Protein AF-A0A3D0KPQ1-F1 (afdb_monomer)

Solvent-accessible surface area (backbone atoms only — not comparable to full-atom values): 9502 Å² total; per-residue (Å²): 135,85,78,73,78,78,52,73,68,58,56,51,53,45,51,52,49,33,53,50,24,53,50,46,53,54,37,36,68,32,44,30,34,52,45,79,56,101,86,48,81,42,75,37,20,47,54,57,54,52,49,52,50,68,69,37,61,74,51,52,73,37,78,65,48,44,63,72,50,49,61,56,53,46,67,54,49,52,32,53,50,50,26,48,49,56,70,69,60,81,68,71,67,64,49,36,56,50,48,38,52,53,33,52,50,48,45,51,47,50,62,74,72,38,54,86,93,25,64,25,73,26,41,53,52,48,44,54,50,35,52,50,48,37,50,53,33,49,51,60,48,51,62,44,57,52,53,63,68,70,50,72,83,73,76,78,78,74,77,75,63,82,76,78,77,76,128

Foldseek 3Di:
DDPPPQPPVLVVLLVVQLVLLVVLLVLLQPQFWFDDDPPDTDGDGLVNLVVVLVVPPVQVVDVVSC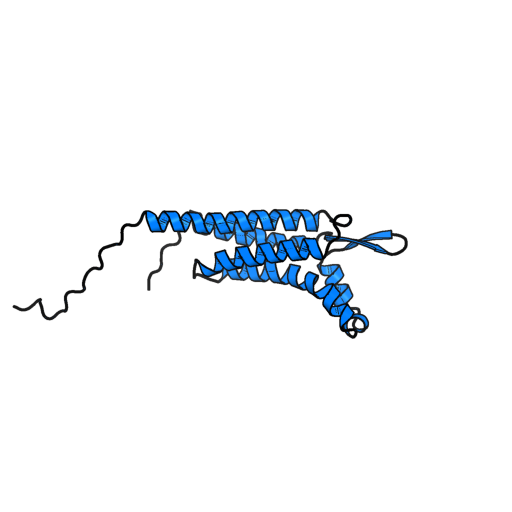VLSVLSVLSNVLSVVLNCLSPPDPPQLVSLVSLLVSLVVNLVSSPVNHDPVTGDPSSVVSNVSSVVSNVSSVVSVVVVVVVVVPDDPPPPPPPPPPVVPPD

Structure (mmCIF, N/CA/C/O backbone):
data_AF-A0A3D0KPQ1-F1
#
_entry.id   AF-A0A3D0KPQ1-F1
#
loop_
_atom_site.group_PDB
_atom_site.id
_atom_site.type_symbol
_atom_site.label_atom_id
_atom_site.label_alt_id
_atom_site.label_comp_id
_atom_site.label_asym_id
_atom_site.label_entity_id
_atom_site.label_seq_id
_atom_site.pdbx_PDB_ins_code
_atom_site.Cartn_x
_atom_site.Cartn_y
_atom_site.Cartn_z
_atom_site.occupancy
_atom_site.B_iso_or_equiv
_atom_site.auth_seq_id
_atom_site.auth_comp_id
_atom_site.auth_asym_id
_atom_site.auth_atom_id
_atom_site.pdbx_PDB_model_num
ATOM 1 N N . MET A 1 1 ? -10.359 -6.539 33.459 1.00 33.44 1 MET A N 1
ATOM 2 C CA . MET A 1 1 ? -10.287 -6.855 32.013 1.00 33.44 1 MET A CA 1
ATOM 3 C C . MET A 1 1 ? -11.373 -6.058 31.285 1.00 33.44 1 MET A C 1
ATOM 5 O O . MET A 1 1 ? -12.466 -6.558 31.046 1.00 33.44 1 MET A O 1
ATOM 9 N N . ASN A 1 2 ? -11.118 -4.772 31.024 1.00 33.09 2 ASN A N 1
ATOM 10 C CA . ASN A 1 2 ? -12.127 -3.846 30.500 1.00 33.09 2 ASN A CA 1
ATOM 11 C C . ASN A 1 2 ? -12.345 -4.088 29.000 1.00 33.09 2 ASN A C 1
ATOM 13 O O . ASN A 1 2 ? -11.697 -3.476 28.153 1.00 33.09 2 ASN A O 1
ATOM 17 N N . LYS A 1 3 ? -13.287 -4.978 28.660 1.00 36.25 3 LYS A N 1
ATOM 18 C CA . LYS A 1 3 ? -13.892 -5.025 27.322 1.00 36.25 3 LYS A CA 1
ATOM 19 C C . LYS A 1 3 ? -14.671 -3.724 27.121 1.00 36.25 3 LYS A C 1
ATOM 21 O O . LYS A 1 3 ? -15.865 -3.651 27.383 1.00 36.25 3 LYS A O 1
ATOM 26 N N . LEU A 1 4 ? -13.982 -2.676 26.680 1.0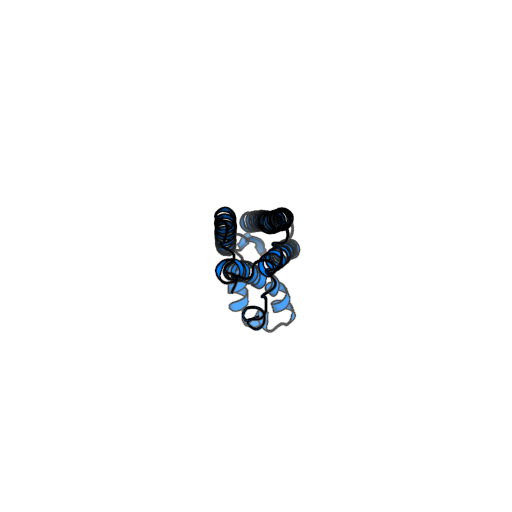0 48.31 4 LEU A N 1
ATOM 27 C CA . LEU A 1 4 ? -14.599 -1.407 26.318 1.00 48.31 4 LEU A CA 1
ATOM 28 C C . LEU A 1 4 ? -15.443 -1.671 25.067 1.00 48.31 4 LEU A C 1
ATOM 30 O O . LEU A 1 4 ? -14.893 -1.734 23.965 1.00 48.31 4 LEU A O 1
ATOM 34 N N . PHE A 1 5 ? -16.744 -1.925 25.245 1.00 44.34 5 PHE A N 1
ATOM 35 C CA . PHE A 1 5 ? -17.682 -2.260 24.172 1.00 44.34 5 PHE A CA 1
ATOM 36 C C . PHE A 1 5 ? -17.436 -1.351 22.958 1.00 44.34 5 PHE A C 1
ATOM 38 O O . PHE A 1 5 ? -17.348 -0.123 23.055 1.00 44.34 5 PHE A O 1
ATOM 45 N N . GLU A 1 6 ? -17.158 -1.974 21.815 1.00 54.53 6 GLU A N 1
ATOM 46 C CA . GLU A 1 6 ? -16.842 -1.252 20.591 1.00 54.53 6 GLU A CA 1
ATOM 47 C C . GLU A 1 6 ? -18.111 -0.554 20.096 1.00 54.53 6 GLU A C 1
ATOM 49 O O . GLU A 1 6 ? -19.101 -1.207 19.785 1.00 54.53 6 GLU A O 1
ATOM 54 N N . ASN A 1 7 ? -18.096 0.780 20.056 1.00 65.38 7 ASN A N 1
ATOM 55 C CA . ASN A 1 7 ? -19.227 1.562 19.557 1.00 65.38 7 ASN A CA 1
ATOM 56 C C . ASN A 1 7 ? -19.520 1.182 18.084 1.00 65.38 7 ASN A C 1
ATOM 58 O O . ASN A 1 7 ? -18.586 1.030 17.293 1.00 65.38 7 ASN A O 1
ATOM 62 N N . LYS A 1 8 ? -20.799 1.058 17.702 1.00 70.62 8 LYS A N 1
ATOM 63 C CA . LYS A 1 8 ? -21.268 0.628 16.367 1.00 70.62 8 LYS A CA 1
ATOM 64 C C . LYS A 1 8 ? -20.637 1.444 15.231 1.00 70.62 8 LYS A C 1
ATOM 66 O O . LYS A 1 8 ? -20.266 0.879 14.205 1.00 70.62 8 LYS A O 1
ATOM 71 N N . GLN A 1 9 ? -20.446 2.748 15.436 1.00 69.38 9 GLN A N 1
ATOM 72 C CA . GLN A 1 9 ? -19.766 3.629 14.477 1.00 69.38 9 GLN A CA 1
ATOM 73 C C . GLN A 1 9 ? -18.276 3.294 14.302 1.00 69.38 9 GLN A C 1
ATOM 75 O O . GLN A 1 9 ? -17.779 3.277 13.180 1.00 69.38 9 GLN A O 1
ATOM 80 N N . ARG A 1 10 ? -17.565 2.928 15.376 1.00 68.50 10 ARG A N 1
ATOM 81 C CA . ARG A 1 10 ? -16.143 2.545 15.300 1.00 68.50 10 ARG A CA 1
ATOM 82 C C . ARG A 1 10 ? -15.928 1.241 14.538 1.00 68.50 10 ARG A C 1
ATOM 84 O O . ARG A 1 10 ? -14.984 1.154 13.756 1.00 68.50 10 ARG A O 1
ATOM 91 N N . LYS A 1 11 ? -16.833 0.272 14.709 1.00 74.81 11 LYS A N 1
ATOM 92 C CA . LYS A 1 11 ? -16.797 -0.985 13.951 1.00 74.81 11 LYS A CA 1
ATOM 93 C C . LYS A 1 11 ? -16.957 -0.735 12.447 1.00 74.81 11 LYS A C 1
ATOM 95 O O . LYS A 1 11 ? -16.241 -1.335 11.653 1.00 74.81 11 LYS A O 1
ATOM 100 N N . AR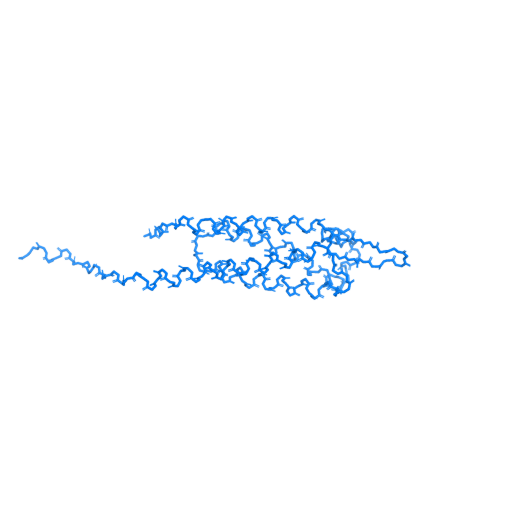G A 1 12 ? -17.853 0.184 12.061 1.00 79.88 12 ARG A N 1
ATOM 101 C CA . ARG A 1 12 ? -18.056 0.583 10.656 1.00 79.88 12 ARG A CA 1
ATOM 102 C C . ARG A 1 12 ? -16.812 1.241 10.060 1.00 79.88 12 ARG A C 1
ATOM 104 O O . ARG A 1 12 ? -16.405 0.852 8.977 1.00 79.88 12 ARG A O 1
ATOM 111 N N . ILE A 1 13 ? -16.174 2.164 10.781 1.00 80.75 13 ILE A N 1
ATOM 112 C CA . ILE A 1 13 ? -14.950 2.837 10.309 1.00 80.75 13 ILE A CA 1
ATOM 113 C C . ILE A 1 13 ? -13.815 1.832 10.081 1.00 80.75 13 ILE A C 1
ATOM 115 O O . ILE A 1 13 ? -13.177 1.870 9.035 1.00 80.75 13 ILE A O 1
ATOM 119 N N . ARG A 1 14 ? -13.601 0.891 11.013 1.00 80.12 14 ARG A N 1
ATOM 120 C CA . ARG A 1 14 ? -12.596 -0.173 10.841 1.00 80.12 14 ARG A CA 1
ATOM 121 C C . ARG 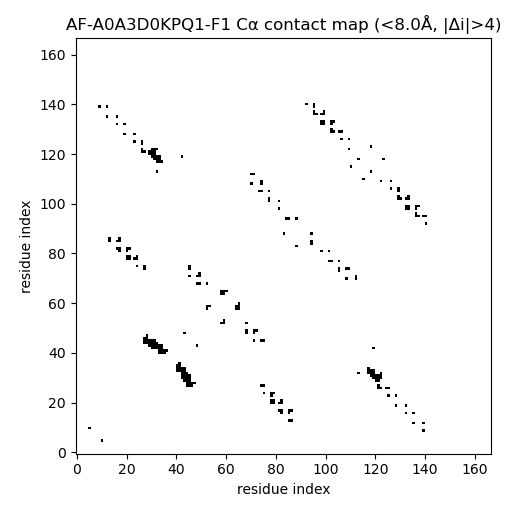A 1 14 ? -12.891 -1.036 9.615 1.00 80.12 14 ARG A C 1
ATOM 123 O O . ARG A 1 14 ? -11.980 -1.337 8.857 1.00 80.12 14 ARG A O 1
ATOM 130 N N . LEU A 1 15 ? -14.154 -1.419 9.422 1.00 84.44 15 LEU A N 1
ATOM 131 C CA . LEU A 1 15 ? -14.570 -2.215 8.270 1.00 84.44 15 LEU A CA 1
ATOM 132 C C . LEU A 1 15 ? -14.257 -1.484 6.955 1.00 84.44 15 LEU A C 1
ATOM 134 O O . LEU A 1 15 ? -13.669 -2.073 6.057 1.00 84.44 15 LEU A O 1
ATOM 138 N N . VAL A 1 16 ? -14.591 -0.192 6.873 1.00 88.81 16 VAL A N 1
ATOM 139 C CA . VAL A 1 16 ? -14.297 0.645 5.700 1.00 88.81 16 VAL A CA 1
ATOM 140 C C . VAL A 1 16 ? -12.790 0.741 5.455 1.00 88.81 16 VAL A C 1
ATOM 142 O O . VAL A 1 16 ? -12.357 0.548 4.326 1.00 88.81 16 VAL A O 1
ATOM 145 N N . MET A 1 17 ? -11.974 0.951 6.494 1.00 87.25 17 MET A N 1
ATOM 146 C CA . MET A 1 17 ? -10.509 0.949 6.356 1.00 87.25 17 MET A CA 1
ATOM 147 C C . MET A 1 17 ? -9.977 -0.390 5.833 1.00 87.25 17 MET A C 1
ATOM 149 O O . MET A 1 17 ? -9.154 -0.398 4.924 1.00 87.25 17 MET A O 1
ATOM 153 N N . CYS A 1 18 ? -10.466 -1.518 6.361 1.00 88.88 18 CYS A N 1
ATOM 154 C CA . CYS A 1 18 ? -10.106 -2.849 5.865 1.00 88.88 18 CYS A CA 1
ATOM 155 C C . CYS A 1 18 ? -10.449 -3.015 4.380 1.00 88.88 18 CYS A C 1
ATOM 157 O O . CYS A 1 18 ? -9.617 -3.510 3.624 1.00 88.88 18 CYS A O 1
ATOM 159 N N . PHE A 1 19 ? -11.641 -2.585 3.955 1.00 91.00 19 PHE A N 1
ATOM 160 C CA . PHE A 1 19 ? -12.035 -2.631 2.546 1.00 91.00 19 PHE A CA 1
ATOM 161 C C . PHE A 1 19 ? -11.140 -1.761 1.667 1.00 91.00 19 PHE A C 1
ATOM 163 O O . PHE A 1 19 ? -10.737 -2.206 0.596 1.00 91.00 19 PHE A O 1
ATOM 170 N N . ILE A 1 20 ? -10.779 -0.560 2.124 1.00 92.00 20 ILE A N 1
ATOM 171 C CA . ILE A 1 20 ? -9.881 0.311 1.364 1.00 92.00 20 ILE A CA 1
ATOM 172 C C . ILE A 1 20 ? -8.482 -0.313 1.262 1.00 92.00 20 ILE A C 1
ATOM 174 O O . ILE A 1 20 ? -7.929 -0.333 0.171 1.00 92.00 20 ILE A O 1
ATOM 178 N N . TYR A 1 21 ? -7.926 -0.890 2.334 1.00 91.19 21 TYR A N 1
ATOM 179 C CA . TYR A 1 21 ? -6.634 -1.591 2.262 1.00 91.19 21 TYR A CA 1
ATOM 180 C C . TYR A 1 21 ? -6.666 -2.803 1.319 1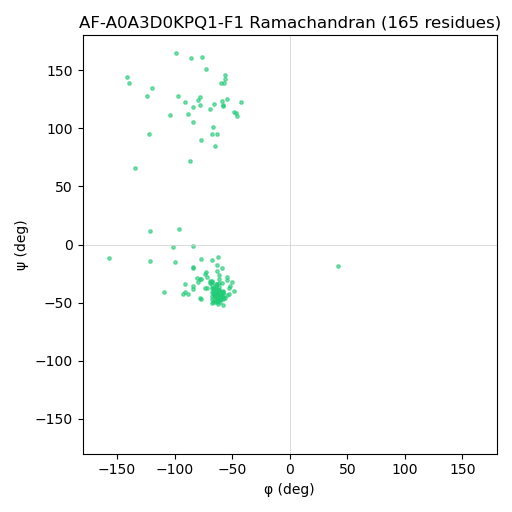.00 91.19 21 TYR A C 1
ATOM 182 O O . TYR A 1 21 ? -5.723 -3.004 0.559 1.00 91.19 21 TYR A O 1
ATOM 190 N N . LEU A 1 22 ? -7.756 -3.576 1.302 1.00 91.19 22 LEU A N 1
ATOM 191 C CA . LEU A 1 22 ? -7.952 -4.651 0.321 1.00 91.19 22 LEU A CA 1
ATOM 192 C C . LEU A 1 22 ? -7.982 -4.115 -1.113 1.00 91.19 22 LEU A C 1
ATOM 194 O O . LEU A 1 22 ? -7.350 -4.675 -2.006 1.00 91.19 22 LEU A O 1
ATOM 198 N N . PHE A 1 23 ? -8.686 -3.006 -1.326 1.00 92.56 23 PHE A N 1
ATOM 199 C CA . PHE A 1 23 ? -8.766 -2.375 -2.635 1.00 92.56 23 PHE A CA 1
ATOM 200 C C . PHE A 1 23 ? -7.415 -1.789 -3.079 1.00 92.56 23 PHE A C 1
ATOM 202 O O . PHE A 1 23 ? -7.078 -1.863 -4.256 1.00 92.56 23 PHE A O 1
ATOM 209 N N . GLN A 1 24 ? -6.585 -1.312 -2.147 1.00 90.88 24 GLN A N 1
ATOM 210 C CA . GLN A 1 24 ? -5.205 -0.903 -2.434 1.00 90.88 24 GLN A CA 1
ATOM 211 C C . GLN A 1 24 ? -4.342 -2.067 -2.934 1.00 90.88 24 GLN A C 1
ATOM 213 O O . GLN A 1 24 ? -3.592 -1.906 -3.892 1.00 90.88 24 GLN A O 1
ATOM 218 N N . ILE A 1 25 ? -4.470 -3.252 -2.327 1.00 91.12 25 ILE A N 1
ATOM 219 C CA . ILE A 1 25 ? -3.768 -4.460 -2.796 1.00 91.12 25 ILE A CA 1
ATOM 220 C C . ILE A 1 25 ? -4.220 -4.815 -4.217 1.00 91.12 25 ILE A C 1
ATOM 222 O O . ILE A 1 25 ? -3.399 -5.159 -5.064 1.00 91.12 25 ILE A O 1
ATOM 226 N N . PHE A 1 26 ? -5.520 -4.696 -4.496 1.00 90.12 26 PHE A N 1
ATOM 227 C CA . PHE A 1 26 ? -6.054 -4.909 -5.838 1.00 90.12 26 PHE A CA 1
ATOM 228 C C . PHE A 1 26 ? -5.484 -3.901 -6.849 1.00 90.12 26 PHE A C 1
ATOM 230 O O . PHE A 1 26 ? -5.080 -4.300 -7.940 1.00 90.12 26 PHE A O 1
ATOM 237 N N . LEU A 1 27 ? -5.357 -2.621 -6.486 1.00 89.12 27 LEU A N 1
ATOM 238 C CA . LEU A 1 27 ? -4.773 -1.594 -7.357 1.00 89.12 27 LEU A CA 1
ATOM 239 C C . LEU A 1 27 ? -3.298 -1.835 -7.698 1.00 89.12 27 LEU A C 1
ATOM 241 O O . LEU A 1 27 ? -2.862 -1.416 -8.766 1.00 89.12 27 LEU A O 1
ATOM 245 N N . CYS A 1 28 ? -2.550 -2.597 -6.897 1.00 87.25 28 CYS A N 1
ATOM 246 C CA . CYS A 1 28 ? -1.196 -3.019 -7.273 1.00 87.25 28 CYS A CA 1
ATOM 247 C C . CYS A 1 28 ? -1.162 -3.919 -8.531 1.00 87.25 28 CYS A C 1
ATOM 249 O O . CYS A 1 28 ? -0.104 -4.063 -9.151 1.00 87.25 28 CYS A O 1
ATOM 251 N N . THR A 1 29 ? -2.295 -4.514 -8.930 1.00 87.00 29 THR A N 1
ATOM 252 C CA . THR A 1 29 ? -2.441 -5.257 -10.201 1.00 87.00 29 THR A CA 1
ATOM 253 C C . THR A 1 29 ? -2.744 -4.356 -11.399 1.00 87.00 29 THR A C 1
ATOM 255 O O . THR A 1 29 ? -2.499 -4.756 -12.537 1.00 87.00 29 THR A O 1
ATOM 258 N N . ALA A 1 30 ? -3.236 -3.140 -11.155 1.00 86.81 30 ALA A N 1
ATOM 259 C CA . ALA A 1 30 ? -3.583 -2.168 -12.182 1.00 86.81 30 ALA A CA 1
ATOM 260 C C . ALA A 1 30 ? -2.321 -1.504 -12.774 1.00 86.81 30 ALA A C 1
ATOM 262 O O . ALA A 1 30 ? -1.255 -1.534 -12.148 1.00 86.81 30 ALA A O 1
ATOM 263 N N . PRO A 1 31 ? -2.415 -0.889 -13.970 1.00 85.12 31 PRO A N 1
ATOM 264 C CA . PRO A 1 31 ? -1.318 -0.107 -14.534 1.00 85.12 31 PRO A CA 1
ATOM 265 C C . PRO A 1 31 ? -0.925 1.022 -13.576 1.00 85.12 31 PRO A C 1
ATOM 267 O O . PRO A 1 31 ? -1.741 1.878 -13.220 1.00 85.12 31 PRO A O 1
ATOM 270 N N . PHE A 1 32 ? 0.330 0.984 -13.133 1.00 82.81 32 PHE A N 1
ATOM 271 C CA . PHE A 1 32 ? 0.839 1.818 -12.049 1.00 82.81 32 PHE A CA 1
ATOM 272 C C . PHE A 1 32 ? 1.808 2.887 -12.554 1.00 82.81 32 PHE A C 1
ATOM 274 O O . PHE A 1 32 ? 1.729 4.038 -12.134 1.00 82.81 32 PHE A O 1
ATOM 281 N N . VAL A 1 33 ? 2.674 2.527 -13.499 1.00 83.62 33 VAL A N 1
ATOM 282 C CA . VAL A 1 33 ? 3.648 3.441 -14.100 1.00 83.62 33 VAL A CA 1
ATOM 283 C C . VAL A 1 33 ? 3.777 3.172 -15.594 1.00 83.62 33 VAL A C 1
ATOM 285 O O . VAL A 1 33 ? 3.697 2.028 -16.046 1.00 83.62 33 VAL A O 1
ATOM 288 N N . MET A 1 34 ? 3.978 4.239 -16.362 1.00 77.88 34 MET A N 1
ATOM 289 C CA . MET A 1 34 ? 4.300 4.158 -17.783 1.00 77.88 34 MET A CA 1
ATOM 290 C C . MET A 1 34 ? 5.819 4.053 -17.956 1.00 77.88 34 MET A C 1
ATOM 292 O O . MET A 1 34 ? 6.543 5.008 -17.673 1.00 77.88 34 MET A O 1
ATOM 296 N N . LEU A 1 35 ? 6.320 2.905 -18.417 1.00 72.56 35 LEU A N 1
ATOM 297 C CA . LEU A 1 35 ? 7.734 2.758 -18.771 1.00 72.56 35 LEU A CA 1
ATOM 298 C C . LEU A 1 35 ? 7.906 2.958 -20.277 1.00 72.56 35 LEU A C 1
ATOM 300 O O . LEU A 1 35 ? 7.250 2.302 -21.090 1.00 72.56 35 LEU A O 1
ATOM 304 N N . SER A 1 36 ? 8.824 3.848 -20.652 1.00 65.62 36 SER A N 1
ATOM 305 C CA . SER A 1 36 ? 9.275 3.980 -22.037 1.00 65.62 36 SER A CA 1
ATOM 306 C C . SER A 1 36 ? 10.376 2.960 -22.301 1.00 65.62 36 SER A C 1
ATOM 308 O O . SER A 1 36 ? 11.419 2.997 -21.651 1.00 65.62 36 SER A O 1
ATOM 310 N N . ASN A 1 37 ? 10.153 2.038 -23.238 1.00 65.62 37 ASN A N 1
ATOM 311 C CA . ASN A 1 37 ? 11.182 1.095 -23.662 1.00 65.62 37 ASN A CA 1
ATOM 312 C C . ASN A 1 37 ? 11.415 1.235 -25.165 1.00 65.62 37 ASN A C 1
ATOM 314 O O . ASN A 1 37 ? 10.653 0.658 -25.937 1.00 65.62 37 ASN A O 1
ATOM 318 N N . ASN A 1 38 ? 12.429 2.036 -25.530 1.00 57.19 38 ASN A N 1
ATOM 319 C CA . ASN A 1 38 ? 13.083 2.304 -26.831 1.00 57.19 38 ASN A CA 1
ATOM 320 C C . ASN A 1 38 ? 12.235 2.475 -28.117 1.00 57.19 38 ASN A C 1
ATOM 322 O O . ASN A 1 38 ? 12.728 3.053 -29.075 1.00 57.19 38 ASN A O 1
ATOM 326 N N . THR A 1 39 ? 10.979 2.033 -28.169 1.00 56.09 39 THR A N 1
ATOM 327 C CA . THR A 1 39 ? 10.029 2.172 -29.287 1.00 56.09 39 THR A CA 1
ATOM 328 C C . THR A 1 39 ? 8.553 2.080 -28.861 1.00 56.09 39 THR A C 1
ATOM 330 O O . THR A 1 39 ? 7.682 2.400 -29.668 1.00 56.09 39 THR A O 1
ATOM 333 N N . LYS A 1 40 ? 8.225 1.657 -27.625 1.00 60.25 40 LYS A N 1
ATOM 334 C CA . LYS A 1 40 ? 6.836 1.585 -27.129 1.00 60.25 40 LYS A CA 1
ATOM 335 C C . LYS A 1 40 ? 6.721 2.048 -25.679 1.00 60.25 40 LYS A C 1
ATOM 337 O O . LYS A 1 40 ? 7.544 1.692 -24.835 1.00 60.25 40 LYS A O 1
ATOM 342 N N . LEU A 1 41 ? 5.661 2.803 -25.403 1.00 68.75 41 LEU A N 1
ATOM 343 C CA . LEU A 1 41 ? 5.211 3.085 -24.046 1.00 68.75 41 LEU A CA 1
ATOM 344 C C . LEU A 1 41 ? 4.424 1.868 -23.561 1.00 68.75 41 LEU A C 1
ATOM 346 O O . LEU A 1 41 ? 3.492 1.428 -24.238 1.00 68.75 41 LEU A O 1
ATOM 350 N N . LYS A 1 42 ? 4.832 1.292 -22.432 1.00 75.31 42 LYS A N 1
ATOM 351 C CA . LYS A 1 42 ? 4.154 0.140 -21.846 1.00 75.31 42 LYS A CA 1
ATOM 352 C C . LYS A 1 42 ? 3.750 0.454 -20.417 1.00 75.31 42 LYS A C 1
ATOM 354 O O . LYS A 1 42 ? 4.580 0.854 -19.601 1.00 75.31 42 LYS A O 1
ATOM 359 N N . ASP A 1 43 ? 2.47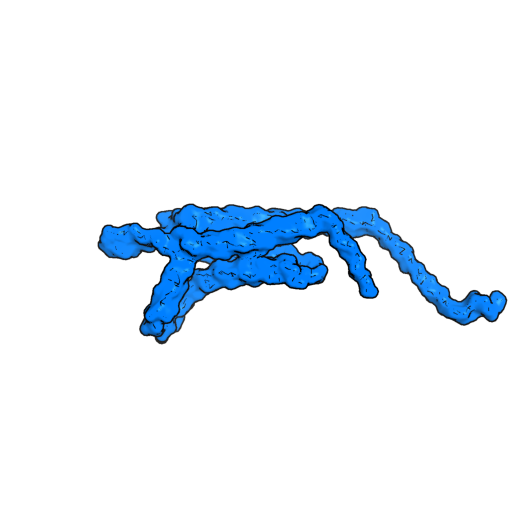7 0.226 -20.136 1.00 82.50 43 ASP A N 1
ATOM 360 C CA . ASP A 1 43 ? 1.949 0.337 -18.789 1.00 82.50 43 ASP A CA 1
ATOM 361 C C . ASP A 1 43 ? 2.324 -0.910 -17.999 1.00 82.50 43 ASP A C 1
ATOM 363 O O . ASP A 1 43 ? 2.094 -2.045 -18.425 1.00 82.50 43 ASP A O 1
ATOM 367 N N . GLU A 1 44 ? 2.935 -0.695 -16.844 1.00 83.69 44 GLU A N 1
ATOM 368 C CA . GLU A 1 44 ? 3.410 -1.761 -15.980 1.00 83.69 44 GLU A CA 1
ATOM 369 C C . GLU A 1 44 ? 2.713 -1.663 -14.624 1.00 83.69 44 GLU A C 1
ATOM 371 O O . GLU A 1 44 ? 2.559 -0.583 -14.044 1.00 83.69 44 GLU A O 1
ATOM 376 N N . SER A 1 45 ? 2.261 -2.810 -14.123 1.00 87.31 45 SER A N 1
ATOM 377 C CA . SER A 1 45 ? 1.726 -2.940 -12.770 1.00 87.31 45 SER A CA 1
ATOM 378 C C . SER A 1 45 ? 2.850 -3.182 -11.766 1.00 87.31 45 SER A C 1
ATOM 380 O O . SER A 1 45 ? 3.933 -3.655 -12.123 1.00 87.31 45 SER A O 1
ATOM 382 N N . VAL A 1 46 ? 2.581 -2.916 -10.485 1.00 85.44 46 VAL A N 1
ATOM 383 C CA . VAL A 1 46 ? 3.548 -3.157 -9.399 1.00 85.44 46 VAL A CA 1
ATOM 384 C C . VAL A 1 46 ? 3.964 -4.631 -9.369 1.00 85.44 46 VAL A C 1
ATOM 386 O O . VAL A 1 46 ? 5.149 -4.939 -9.256 1.00 85.44 46 VAL A O 1
ATOM 389 N N . PHE A 1 47 ? 3.014 -5.552 -9.558 1.00 85.81 47 PHE A N 1
ATOM 390 C CA . PHE A 1 47 ? 3.312 -6.985 -9.609 1.00 85.81 47 PHE A CA 1
ATOM 391 C C . PHE A 1 47 ? 4.144 -7.394 -10.828 1.00 85.81 47 PHE A C 1
ATOM 393 O O . PHE A 1 47 ? 5.023 -8.240 -10.686 1.00 85.81 47 PHE A O 1
ATOM 400 N N . SER A 1 48 ? 3.923 -6.792 -12.003 1.00 84.50 48 SER A N 1
ATOM 401 C CA . SER A 1 48 ? 4.748 -7.058 -13.194 1.00 84.50 48 SER A CA 1
ATOM 402 C C . SER A 1 48 ? 6.198 -6.617 -12.976 1.00 84.50 48 SER A C 1
ATOM 404 O O . SER A 1 48 ? 7.132 -7.340 -13.322 1.00 84.50 48 SER A O 1
ATOM 406 N N . ILE A 1 49 ? 6.396 -5.458 -12.339 1.00 83.12 49 ILE A N 1
ATOM 407 C CA . ILE A 1 49 ? 7.725 -4.946 -11.982 1.00 83.12 49 ILE A CA 1
ATOM 408 C C . ILE A 1 49 ? 8.405 -5.889 -10.986 1.00 83.12 49 ILE A C 1
ATOM 410 O O . ILE A 1 49 ? 9.528 -6.321 -11.233 1.00 83.12 49 ILE A O 1
ATOM 414 N N . ILE A 1 50 ? 7.711 -6.282 -9.914 1.00 84.62 50 ILE A N 1
ATOM 415 C CA . ILE A 1 50 ? 8.230 -7.242 -8.927 1.00 84.62 50 ILE A CA 1
ATOM 416 C C . ILE A 1 50 ? 8.589 -8.578 -9.590 1.00 84.62 50 ILE A C 1
ATOM 418 O O . ILE A 1 50 ? 9.666 -9.114 -9.336 1.00 84.62 50 ILE A O 1
ATOM 422 N N . TYR A 1 51 ? 7.724 -9.100 -10.464 1.00 84.12 51 TYR A N 1
ATOM 423 C CA . TYR A 1 51 ? 7.970 -10.350 -11.179 1.00 84.12 51 TYR A CA 1
ATOM 424 C C . TYR A 1 51 ? 9.225 -10.262 -12.049 1.00 84.12 51 TYR A C 1
ATOM 426 O O . TYR A 1 51 ? 10.078 -11.136 -11.958 1.00 84.12 51 TYR A O 1
ATOM 434 N N . LYS A 1 52 ? 9.387 -9.186 -12.830 1.00 80.12 52 LYS A N 1
ATOM 435 C CA . LYS A 1 52 ? 10.583 -8.971 -13.660 1.00 80.12 52 LYS A CA 1
ATOM 436 C C . LYS A 1 52 ? 11.860 -8.871 -12.841 1.00 80.12 52 LYS A C 1
ATOM 438 O O . LYS A 1 52 ? 12.905 -9.317 -13.303 1.00 80.12 52 LYS A O 1
ATOM 443 N N . VAL A 1 53 ? 11.791 -8.266 -11.659 1.00 77.56 53 VAL A N 1
ATOM 444 C CA . VAL A 1 53 ? 12.934 -8.172 -10.745 1.00 77.56 53 VAL A CA 1
ATOM 445 C C . VAL A 1 53 ? 13.289 -9.559 -10.227 1.00 77.56 53 VAL A C 1
ATOM 447 O O . VAL A 1 53 ? 14.431 -9.974 -10.358 1.00 77.56 53 VAL A O 1
ATOM 450 N N . MET A 1 54 ? 12.303 -10.309 -9.731 1.00 74.44 54 MET A N 1
ATOM 451 C CA . MET A 1 54 ? 12.492 -11.673 -9.226 1.00 74.44 54 MET A CA 1
ATOM 452 C C . MET A 1 54 ? 12.941 -12.663 -10.312 1.00 74.44 54 MET A C 1
ATOM 454 O O . MET A 1 54 ? 13.704 -13.575 -10.018 1.00 74.44 54 MET A O 1
ATOM 458 N N . SER A 1 55 ? 12.486 -12.495 -11.559 1.00 75.12 55 SER A N 1
ATOM 459 C CA . SER A 1 55 ? 12.852 -13.371 -12.677 1.00 75.12 55 SER A CA 1
ATOM 460 C C . SER A 1 55 ? 14.221 -13.041 -13.275 1.00 75.12 55 SER A C 1
ATOM 462 O O . SER A 1 55 ? 14.882 -13.931 -13.800 1.00 75.12 55 SER A O 1
ATOM 464 N N . ASN A 1 56 ? 14.663 -11.780 -13.214 1.00 67.88 56 ASN A N 1
ATOM 465 C CA . ASN A 1 56 ? 16.013 -11.380 -13.614 1.00 67.88 56 ASN A CA 1
ATOM 466 C C . ASN A 1 56 ? 16.975 -11.541 -12.430 1.00 67.88 56 ASN A C 1
ATOM 468 O O . ASN A 1 56 ? 17.443 -10.549 -11.862 1.00 67.88 56 ASN A O 1
ATOM 472 N N . LEU A 1 57 ? 17.282 -12.797 -12.077 1.00 54.84 57 LEU A N 1
ATOM 473 C CA . LEU A 1 57 ? 18.230 -13.136 -11.006 1.00 54.84 57 LEU A CA 1
ATOM 474 C C . LEU A 1 57 ? 19.578 -12.398 -11.145 1.00 54.84 57 LEU A C 1
ATOM 476 O O . LEU A 1 57 ? 20.164 -12.020 -10.135 1.00 54.84 57 LEU A O 1
ATOM 480 N N . ASP A 1 58 ? 20.032 -12.114 -12.369 1.00 50.47 58 ASP A N 1
ATOM 481 C CA . ASP A 1 58 ? 21.301 -11.415 -12.612 1.00 50.47 58 ASP A CA 1
ATOM 482 C C . ASP A 1 58 ? 21.271 -9.909 -12.293 1.00 50.47 58 ASP A C 1
ATOM 484 O O . ASP A 1 58 ? 22.300 -9.332 -11.948 1.00 50.47 58 ASP A O 1
ATOM 488 N N . GLY A 1 59 ? 20.104 -9.255 -12.339 1.00 52.06 59 GLY A N 1
ATOM 489 C CA . GLY A 1 59 ? 19.971 -7.825 -12.020 1.00 52.06 59 GLY A CA 1
ATOM 490 C C . GLY A 1 59 ? 19.989 -7.533 -10.515 1.00 52.06 59 GLY A C 1
ATOM 491 O O . GLY A 1 59 ? 20.475 -6.480 -10.092 1.00 52.06 59 GLY A O 1
ATOM 492 N N . ILE A 1 60 ? 19.511 -8.487 -9.705 1.00 53.75 60 ILE A N 1
ATOM 493 C CA . ILE A 1 60 ? 19.519 -8.430 -8.231 1.00 53.75 60 ILE A CA 1
ATOM 494 C C . ILE A 1 60 ? 20.941 -8.601 -7.672 1.00 53.75 60 ILE A C 1
ATOM 496 O O . ILE A 1 60 ? 21.252 -8.046 -6.620 1.00 53.75 60 ILE A O 1
ATOM 500 N N . ASN A 1 61 ? 21.823 -9.304 -8.391 1.00 55.84 61 ASN A N 1
ATOM 501 C CA . ASN A 1 61 ? 23.216 -9.519 -7.981 1.00 55.84 61 ASN A CA 1
ATOM 502 C C . ASN A 1 61 ? 24.059 -8.230 -7.989 1.00 55.84 61 ASN A C 1
ATOM 504 O O . ASN A 1 61 ? 25.144 -8.192 -7.409 1.00 55.84 61 ASN A O 1
ATOM 508 N N . SER A 1 62 ? 23.555 -7.152 -8.597 1.00 62.09 62 SER A N 1
ATOM 509 C CA . SER A 1 62 ? 24.110 -5.813 -8.425 1.00 62.09 62 SER A CA 1
ATOM 510 C C . SER A 1 62 ? 23.413 -5.108 -7.256 1.00 62.09 62 SER A C 1
ATOM 512 O O . SER A 1 62 ? 22.197 -4.915 -7.265 1.00 62.09 62 SER A O 1
ATOM 514 N N . ALA A 1 63 ? 24.178 -4.675 -6.248 1.00 59.97 63 ALA A N 1
ATOM 515 C CA . ALA A 1 63 ? 23.633 -3.978 -5.076 1.00 59.97 63 ALA A CA 1
ATOM 516 C C . ALA A 1 63 ? 22.787 -2.738 -5.451 1.00 59.97 63 ALA A C 1
ATOM 518 O O . ALA A 1 63 ? 21.851 -2.387 -4.736 1.00 59.97 63 ALA A O 1
ATOM 519 N N . GLY A 1 64 ? 23.076 -2.106 -6.596 1.00 64.12 64 GLY A N 1
ATOM 520 C CA . GLY A 1 64 ? 22.300 -0.982 -7.126 1.00 64.12 64 GLY A CA 1
ATOM 521 C C . GLY A 1 64 ? 20.926 -1.376 -7.675 1.00 64.12 64 GLY A C 1
ATOM 522 O O . GLY A 1 64 ? 19.959 -0.654 -7.447 1.00 64.12 64 GLY A O 1
ATOM 523 N N . GLY A 1 65 ? 20.807 -2.534 -8.335 1.00 66.69 65 GLY A N 1
ATOM 524 C CA . GLY A 1 65 ? 19.549 -2.993 -8.927 1.00 66.69 65 GLY A CA 1
ATOM 525 C C . GLY A 1 65 ? 18.477 -3.270 -7.875 1.00 66.69 65 GLY A C 1
ATOM 526 O O . GLY A 1 65 ? 17.344 -2.818 -8.013 1.00 66.69 65 GLY A O 1
ATOM 527 N N . PHE A 1 66 ? 18.833 -3.938 -6.775 1.00 70.12 66 PHE A N 1
ATOM 528 C CA . PHE A 1 66 ? 17.880 -4.243 -5.702 1.00 70.12 66 PHE A CA 1
ATOM 529 C C . PHE A 1 66 ? 17.301 -2.979 -5.043 1.00 70.12 66 PHE A C 1
ATOM 531 O O . PHE A 1 66 ? 16.090 -2.888 -4.834 1.00 70.12 66 PHE A O 1
ATOM 538 N N . VAL A 1 67 ? 18.141 -1.974 -4.767 1.00 75.88 67 VAL A N 1
ATOM 539 C CA . VAL A 1 67 ? 17.722 -0.720 -4.113 1.00 75.88 67 VAL A CA 1
ATOM 540 C C . VAL A 1 67 ? 16.729 0.063 -4.972 1.00 75.88 67 VAL A C 1
ATOM 542 O O . VAL A 1 67 ? 15.775 0.623 -4.436 1.00 75.88 67 VAL A O 1
ATOM 545 N N . THR A 1 68 ? 16.896 0.061 -6.297 1.00 77.69 68 THR A N 1
ATOM 546 C CA . THR A 1 68 ? 15.978 0.748 -7.219 1.00 77.69 68 THR A CA 1
ATOM 547 C C . THR A 1 68 ? 14.563 0.167 -7.186 1.00 77.69 68 THR A C 1
ATOM 549 O O . THR A 1 68 ? 13.594 0.913 -7.321 1.00 77.69 68 THR A O 1
ATOM 552 N N . TYR A 1 69 ? 14.419 -1.146 -6.979 1.00 78.81 69 TYR A N 1
ATOM 553 C CA . TYR A 1 69 ? 13.112 -1.812 -7.013 1.00 78.81 69 TYR A CA 1
ATOM 554 C C . TYR A 1 69 ? 12.495 -2.080 -5.638 1.00 78.81 69 TYR A C 1
ATOM 556 O O . TYR A 1 69 ? 11.290 -2.322 -5.546 1.00 78.81 69 TYR A O 1
ATOM 564 N N . LEU A 1 70 ? 13.283 -1.983 -4.565 1.00 84.31 70 LEU A N 1
ATOM 565 C CA . LEU A 1 70 ? 12.830 -2.135 -3.182 1.00 84.31 70 LEU A CA 1
ATOM 566 C C . LEU A 1 70 ? 11.561 -1.317 -2.839 1.00 84.31 70 LEU A C 1
ATOM 568 O O . LEU A 1 70 ? 10.664 -1.862 -2.187 1.00 84.31 70 LEU A O 1
ATOM 572 N N . PRO A 1 71 ? 11.398 -0.063 -3.307 1.00 86.50 71 PRO A N 1
ATOM 573 C CA . PRO A 1 71 ? 10.187 0.713 -3.050 1.00 86.50 71 PRO A CA 1
ATOM 574 C C . PRO A 1 71 ? 8.892 0.062 -3.567 1.00 86.50 71 PRO A C 1
ATOM 576 O O . PRO A 1 71 ? 7.854 0.168 -2.916 1.00 86.50 71 PRO A O 1
ATOM 579 N N . TYR A 1 72 ? 8.940 -0.671 -4.687 1.00 86.00 72 TYR A N 1
ATOM 580 C CA . TYR A 1 72 ? 7.767 -1.360 -5.242 1.00 86.00 72 TYR A CA 1
ATOM 581 C C . TYR A 1 72 ? 7.304 -2.525 -4.357 1.00 86.00 72 TYR A C 1
ATOM 583 O O . TYR A 1 72 ? 6.104 -2.769 -4.247 1.00 86.00 72 TYR A O 1
ATOM 591 N N . PHE A 1 73 ? 8.224 -3.201 -3.659 1.00 87.19 73 PHE A N 1
ATOM 592 C CA . PHE A 1 73 ? 7.861 -4.211 -2.659 1.00 87.19 73 PHE A CA 1
ATOM 593 C C . PHE A 1 73 ? 7.128 -3.580 -1.474 1.00 87.19 73 PHE A C 1
ATOM 595 O O . PHE A 1 73 ? 6.102 -4.100 -1.029 1.00 87.19 73 PHE A O 1
ATOM 602 N N . PHE A 1 74 ? 7.596 -2.423 -0.994 1.00 88.44 74 PHE A N 1
ATOM 603 C CA . PHE A 1 74 ? 6.923 -1.702 0.086 1.00 88.44 74 PHE A CA 1
ATOM 604 C C . PHE A 1 74 ? 5.500 -1.270 -0.288 1.00 88.44 74 PHE A C 1
ATOM 606 O O . PHE A 1 74 ? 4.619 -1.319 0.570 1.00 88.44 74 PHE A O 1
ATOM 613 N N . LEU A 1 75 ? 5.233 -0.944 -1.557 1.00 88.19 75 LEU A N 1
ATOM 614 C CA . LEU A 1 75 ? 3.879 -0.616 -2.021 1.00 88.19 75 LEU A CA 1
ATOM 615 C C . LEU A 1 75 ? 2.875 -1.765 -1.862 1.00 88.19 75 LEU A C 1
ATOM 617 O O . LEU A 1 75 ? 1.688 -1.491 -1.702 1.00 88.19 75 LEU A O 1
ATOM 621 N N . VAL A 1 76 ? 3.333 -3.021 -1.854 1.00 89.00 76 VAL A N 1
ATOM 622 C CA . VAL A 1 76 ? 2.490 -4.201 -1.591 1.00 89.00 76 VAL A CA 1
ATOM 623 C C . VAL A 1 76 ? 2.464 -4.542 -0.100 1.00 89.00 76 VAL A C 1
ATOM 625 O O . VAL A 1 76 ? 1.408 -4.847 0.453 1.00 89.00 76 VAL A O 1
ATOM 628 N N . ILE A 1 77 ? 3.607 -4.453 0.584 1.00 89.69 77 ILE A N 1
ATOM 629 C CA . ILE A 1 77 ? 3.719 -4.811 2.006 1.00 89.69 77 ILE A CA 1
ATOM 630 C C . ILE A 1 77 ? 2.906 -3.857 2.888 1.00 89.69 77 ILE A C 1
ATOM 632 O O . ILE A 1 77 ? 2.213 -4.315 3.794 1.00 89.69 77 ILE A O 1
ATOM 636 N N . ILE A 1 78 ? 2.955 -2.547 2.630 1.00 90.00 78 ILE A N 1
ATOM 637 C CA . ILE A 1 78 ? 2.259 -1.538 3.441 1.00 90.00 78 ILE A CA 1
ATOM 638 C C . ILE A 1 78 ? 0.740 -1.777 3.508 1.00 90.00 78 ILE A C 1
ATOM 640 O O . ILE A 1 78 ? 0.214 -1.838 4.622 1.00 90.00 78 ILE A O 1
ATOM 644 N N . PRO A 1 79 ? -0.001 -1.941 2.394 1.00 88.31 79 PRO A N 1
ATOM 645 C CA . PRO A 1 79 ? -1.441 -2.158 2.468 1.00 88.31 79 PRO A CA 1
ATOM 646 C C . PRO A 1 79 ? -1.802 -3.531 3.052 1.00 88.31 79 PRO A C 1
ATOM 648 O O . PRO A 1 79 ? -2.802 -3.633 3.763 1.00 88.31 79 PRO A O 1
ATOM 651 N N . VAL A 1 80 ? -0.973 -4.564 2.850 1.00 89.00 80 VAL A N 1
ATOM 652 C CA . VAL A 1 80 ? -1.145 -5.879 3.498 1.00 89.00 80 VAL A CA 1
ATOM 653 C C . VAL A 1 80 ? -0.974 -5.765 5.014 1.00 89.00 80 VAL A C 1
ATOM 655 O O . VAL A 1 80 ? -1.843 -6.199 5.773 1.00 89.00 80 VAL A O 1
ATOM 658 N N . ALA A 1 81 ? 0.102 -5.126 5.473 1.00 87.19 81 ALA A N 1
ATOM 659 C CA . ALA A 1 81 ? 0.328 -4.864 6.888 1.00 87.19 81 ALA A CA 1
ATOM 660 C C . ALA A 1 81 ? -0.808 -4.011 7.471 1.00 87.19 81 ALA A C 1
ATOM 662 O O . ALA A 1 81 ? -1.362 -4.358 8.511 1.00 87.19 81 ALA A O 1
ATOM 663 N N . GLY A 1 82 ? -1.225 -2.950 6.772 1.00 84.31 82 GLY A N 1
ATOM 664 C CA . GLY A 1 82 ? -2.347 -2.091 7.154 1.00 84.31 82 GLY A CA 1
ATOM 665 C C . GLY A 1 82 ? -3.666 -2.854 7.301 1.00 84.31 82 GLY A C 1
ATOM 666 O O . GLY A 1 82 ? -4.403 -2.629 8.266 1.00 84.31 82 GLY A O 1
ATOM 667 N N . PHE A 1 83 ? -3.934 -3.817 6.414 1.00 87.00 83 PHE A N 1
ATOM 668 C CA . PHE A 1 83 ? -5.088 -4.707 6.514 1.00 87.00 83 PHE A CA 1
ATOM 669 C C . PHE A 1 83 ? -5.038 -5.566 7.782 1.00 87.00 83 PHE A C 1
ATOM 671 O O . PHE A 1 83 ? -5.999 -5.561 8.558 1.00 87.00 83 PHE A O 1
ATOM 678 N N . PHE A 1 84 ? -3.919 -6.250 8.040 1.00 84.69 84 PHE A N 1
ATOM 679 C CA . PHE A 1 84 ? -3.758 -7.081 9.238 1.00 84.69 84 PHE A CA 1
ATOM 680 C C . PHE A 1 84 ? -3.799 -6.252 10.524 1.00 84.69 84 PHE A C 1
ATOM 682 O O . PHE A 1 84 ? -4.477 -6.638 11.478 1.00 84.69 84 PHE A O 1
ATOM 689 N N . PHE A 1 85 ? -3.166 -5.078 10.538 1.00 80.94 85 PHE A N 1
ATOM 690 C CA . PHE A 1 85 ? -3.256 -4.142 11.654 1.00 80.94 85 PHE A CA 1
ATOM 691 C C . PHE A 1 85 ? -4.686 -3.671 11.876 1.00 80.94 85 PHE A C 1
ATOM 693 O O . PHE A 1 85 ? -5.105 -3.579 13.025 1.00 80.94 85 PHE A O 1
ATOM 700 N N . CYS A 1 86 ? -5.476 -3.416 10.832 1.00 77.50 86 CYS A N 1
ATOM 701 C CA . CYS A 1 86 ? -6.888 -3.082 11.001 1.00 77.50 86 CYS A CA 1
ATOM 702 C C . CYS A 1 86 ? -7.705 -4.273 11.525 1.00 77.50 86 CYS A C 1
ATOM 704 O O . CYS A 1 86 ? -8.530 -4.072 12.420 1.00 77.50 86 CYS A O 1
ATOM 706 N N . ALA A 1 87 ? -7.452 -5.487 11.028 1.00 77.38 87 ALA A N 1
ATOM 707 C CA . ALA A 1 87 ? -8.234 -6.688 11.317 1.00 77.38 87 ALA A CA 1
ATOM 708 C C . ALA A 1 87 ? -7.941 -7.334 12.686 1.00 77.38 87 ALA A C 1
ATOM 710 O O . ALA A 1 87 ? -8.883 -7.677 13.402 1.00 77.38 87 ALA A O 1
ATOM 711 N N . LEU A 1 88 ? -6.665 -7.506 13.053 1.00 69.44 88 LEU A N 1
ATOM 712 C CA . LEU A 1 88 ? -6.241 -8.359 14.176 1.00 69.44 88 LEU A CA 1
ATOM 713 C C . LEU A 1 88 ? -6.109 -7.621 15.502 1.00 69.44 88 LEU A C 1
ATOM 715 O O . LEU A 1 88 ? -6.497 -8.136 16.549 1.00 69.44 88 LEU A O 1
ATOM 719 N N . ASP A 1 89 ? -5.540 -6.422 15.479 1.00 63.38 89 ASP A N 1
ATOM 720 C CA . ASP A 1 89 ? -5.199 -5.767 16.733 1.00 63.38 89 ASP A CA 1
ATOM 721 C C . ASP A 1 89 ? -6.505 -5.279 17.435 1.00 63.38 89 ASP A C 1
ATOM 723 O O . ASP A 1 89 ? -7.539 -5.004 16.811 1.00 63.38 89 ASP A O 1
ATOM 727 N N . LYS A 1 90 ? -6.522 -5.201 18.755 1.00 56.25 90 LYS A N 1
ATOM 728 C CA . LYS A 1 90 ? -7.679 -4.741 19.538 1.00 56.25 90 LYS A CA 1
ATOM 729 C C . LYS A 1 90 ? -7.319 -3.531 20.388 1.00 56.25 90 LYS A C 1
ATOM 731 O O . LYS A 1 90 ? -8.232 -2.828 20.835 1.00 56.25 90 LYS A O 1
ATOM 736 N N . GLU A 1 91 ? -6.024 -3.254 20.548 1.00 56.50 91 GLU A N 1
ATOM 737 C CA . GLU A 1 91 ? -5.508 -2.078 21.224 1.00 56.50 91 GLU A CA 1
ATOM 738 C C . GLU A 1 91 ? -5.605 -0.871 20.305 1.00 56.50 91 GLU A C 1
ATOM 740 O O . GLU A 1 91 ? -5.183 -0.842 19.153 1.00 56.50 91 GLU A O 1
ATOM 745 N N . ARG A 1 92 ? -6.349 0.121 20.778 1.00 57.28 92 ARG A N 1
ATOM 746 C CA . ARG A 1 92 ? -7.072 0.992 19.860 1.00 57.28 92 ARG A CA 1
ATOM 747 C C . ARG A 1 92 ? -6.197 2.121 19.328 1.00 57.28 92 ARG A C 1
ATOM 749 O O . ARG A 1 92 ? -6.418 2.545 18.193 1.00 57.28 92 ARG A O 1
ATOM 756 N N . ASN A 1 93 ? -5.282 2.662 20.131 1.00 60.72 93 ASN A N 1
ATOM 757 C CA . ASN A 1 93 ? -4.576 3.918 19.834 1.00 60.72 93 ASN A CA 1
ATOM 758 C C . ASN A 1 93 ? -3.360 3.724 18.923 1.00 60.72 93 ASN A C 1
ATOM 760 O O . ASN A 1 93 ? -3.165 4.523 18.011 1.00 60.72 93 ASN A O 1
ATOM 764 N N . LEU A 1 94 ? -2.618 2.632 19.110 1.00 67.31 94 LEU A N 1
ATOM 765 C CA . LEU A 1 94 ? -1.389 2.349 18.376 1.00 67.31 94 LEU A CA 1
ATOM 766 C C . LEU A 1 94 ? -1.656 2.189 16.866 1.00 67.31 94 LEU A C 1
ATOM 768 O O . LEU A 1 94 ? -1.020 2.843 16.044 1.00 67.31 94 LEU A O 1
ATOM 772 N N . LYS A 1 95 ? -2.708 1.442 16.506 1.00 68.81 95 LYS A N 1
ATOM 773 C CA . LYS A 1 95 ? -3.149 1.234 15.115 1.00 68.81 95 LYS A CA 1
ATOM 774 C C . LYS A 1 95 ? -3.364 2.511 14.314 1.00 68.81 95 LYS A C 1
ATOM 776 O O . LYS A 1 95 ? -3.030 2.548 13.138 1.00 68.81 95 LYS A O 1
ATOM 781 N N . ASN A 1 96 ? -3.989 3.527 14.914 1.00 69.69 96 ASN A N 1
ATOM 782 C CA . ASN A 1 96 ? -4.368 4.731 14.177 1.00 69.69 96 ASN A CA 1
ATOM 783 C C . ASN A 1 96 ? -3.134 5.589 13.877 1.00 69.69 96 ASN A C 1
ATOM 785 O O . ASN A 1 96 ? -3.037 6.128 12.781 1.00 69.69 96 ASN A O 1
ATOM 789 N N . ILE A 1 97 ? -2.185 5.665 14.815 1.00 75.88 97 ILE A N 1
ATOM 790 C CA . ILE A 1 97 ? -0.912 6.369 14.620 1.00 75.88 97 ILE A CA 1
ATOM 791 C C . ILE A 1 97 ? -0.076 5.644 13.564 1.00 75.88 97 ILE A C 1
ATOM 793 O O . ILE A 1 97 ? 0.352 6.268 12.596 1.00 75.88 97 ILE A O 1
ATOM 797 N N . PHE A 1 98 ? 0.082 4.321 13.691 1.00 78.12 98 PHE A N 1
ATOM 798 C CA . PHE A 1 98 ? 0.789 3.532 12.683 1.00 78.12 98 PHE A CA 1
ATOM 799 C C . PHE A 1 98 ? 0.129 3.644 11.312 1.00 78.12 98 PHE A C 1
ATOM 801 O O . PHE A 1 98 ? 0.830 3.864 10.335 1.00 78.12 98 PHE A O 1
ATOM 808 N N . SER A 1 99 ? -1.202 3.571 11.224 1.00 78.50 99 SER A N 1
ATOM 809 C CA . SER A 1 99 ? -1.920 3.734 9.955 1.00 78.50 99 SER A CA 1
ATOM 810 C C . SER A 1 99 ? -1.623 5.089 9.308 1.00 78.50 99 SER A C 1
ATOM 812 O O . SER A 1 99 ? -1.285 5.117 8.131 1.00 78.50 99 SER A O 1
ATOM 814 N N . VAL A 1 100 ? -1.656 6.198 10.059 1.00 83.62 100 VAL A N 1
ATOM 815 C CA . VAL A 1 100 ? -1.307 7.527 9.521 1.00 83.62 100 VAL A CA 1
ATOM 816 C C . VAL A 1 100 ? 0.137 7.564 9.010 1.00 83.62 100 VAL A C 1
ATOM 818 O O . VAL A 1 100 ? 0.363 8.013 7.888 1.00 83.62 100 VAL A O 1
ATOM 821 N N . ILE A 1 101 ? 1.098 7.047 9.782 1.00 86.12 101 ILE A N 1
ATOM 822 C CA . ILE A 1 101 ? 2.517 7.022 9.390 1.00 86.12 101 ILE A CA 1
ATOM 823 C C . ILE A 1 101 ? 2.723 6.165 8.134 1.00 86.12 101 ILE A C 1
ATOM 825 O O . ILE A 1 101 ? 3.356 6.615 7.183 1.00 86.12 101 ILE A O 1
ATOM 829 N N . PHE A 1 102 ? 2.162 4.955 8.099 1.00 87.38 102 PHE A N 1
ATOM 830 C CA . PHE A 1 102 ? 2.282 4.045 6.960 1.00 87.38 102 PHE A CA 1
ATOM 831 C C . PHE A 1 102 ? 1.603 4.590 5.702 1.00 87.38 102 PHE A C 1
ATOM 833 O O . PHE A 1 102 ? 2.153 4.446 4.614 1.00 87.38 102 PHE A O 1
ATOM 840 N N . ASN A 1 103 ? 0.451 5.253 5.832 1.00 88.69 103 ASN A N 1
ATOM 841 C CA . ASN A 1 103 ? -0.216 5.884 4.693 1.00 88.69 103 ASN A CA 1
ATOM 842 C C . ASN A 1 103 ? 0.613 7.051 4.144 1.00 88.69 103 ASN A C 1
ATOM 844 O O . ASN A 1 103 ? 0.757 7.178 2.931 1.00 88.69 103 ASN A O 1
ATOM 848 N N . PHE A 1 104 ? 1.193 7.876 5.020 1.00 87.75 104 PHE A N 1
ATOM 849 C CA . PHE A 1 104 ? 2.071 8.970 4.605 1.00 87.75 104 PHE A CA 1
ATOM 850 C C . PHE A 1 104 ? 3.336 8.450 3.914 1.00 87.75 104 PHE A C 1
ATOM 852 O O . PHE A 1 104 ? 3.704 8.934 2.845 1.00 87.75 104 PHE A O 1
ATOM 859 N N . LEU A 1 105 ? 3.962 7.415 4.484 1.00 89.94 105 LEU A N 1
ATOM 860 C CA . LEU A 1 105 ? 5.125 6.761 3.894 1.00 89.94 105 LEU A CA 1
ATOM 861 C C . LEU A 1 105 ? 4.794 6.155 2.525 1.00 89.94 105 LEU A C 1
ATOM 863 O O . LEU A 1 105 ? 5.575 6.309 1.592 1.00 89.94 105 LEU A O 1
ATOM 867 N N . ALA A 1 106 ? 3.627 5.520 2.378 1.00 88.44 106 ALA A N 1
ATOM 868 C CA . ALA A 1 106 ? 3.184 4.988 1.095 1.00 88.44 106 ALA A CA 1
ATOM 869 C C . ALA A 1 106 ? 3.038 6.095 0.047 1.00 88.44 106 ALA A C 1
ATOM 871 O O . ALA A 1 106 ? 3.573 5.952 -1.045 1.00 88.44 106 ALA A O 1
ATOM 872 N N . ILE A 1 107 ? 2.391 7.218 0.378 1.00 89.88 107 ILE A N 1
ATOM 873 C CA . ILE A 1 107 ? 2.265 8.361 -0.543 1.00 89.88 107 ILE A CA 1
ATOM 874 C C . ILE A 1 107 ? 3.650 8.868 -0.963 1.00 89.88 107 ILE A C 1
ATOM 876 O O . ILE A 1 107 ? 3.894 9.046 -2.155 1.00 89.88 107 ILE A O 1
ATOM 880 N N . MET A 1 108 ? 4.570 9.039 -0.010 1.00 89.06 108 MET A N 1
ATOM 881 C CA . MET A 1 108 ? 5.945 9.463 -0.297 1.00 89.06 108 MET A CA 1
ATOM 882 C C . MET A 1 108 ? 6.671 8.496 -1.235 1.00 89.06 108 MET A C 1
ATOM 884 O O . MET A 1 108 ? 7.328 8.936 -2.175 1.00 89.06 108 MET A O 1
ATOM 888 N N . ILE A 1 109 ? 6.521 7.185 -1.025 1.00 88.38 109 ILE A N 1
ATOM 889 C CA . ILE A 1 109 ? 7.105 6.169 -1.905 1.00 88.38 109 ILE A CA 1
ATOM 890 C C . ILE A 1 109 ? 6.558 6.310 -3.328 1.00 88.38 109 ILE A C 1
ATOM 892 O O . ILE A 1 109 ? 7.342 6.326 -4.271 1.00 88.38 109 ILE A O 1
ATOM 896 N N . ILE A 1 110 ? 5.240 6.453 -3.503 1.00 86.06 110 ILE A N 1
ATOM 897 C CA . ILE A 1 110 ? 4.642 6.577 -4.843 1.00 86.06 110 ILE A CA 1
ATOM 898 C C . ILE A 1 110 ? 5.187 7.812 -5.564 1.00 86.06 110 ILE A C 1
ATOM 900 O O . ILE A 1 110 ? 5.574 7.714 -6.726 1.00 86.06 110 ILE A O 1
ATOM 904 N N . LEU A 1 111 ? 5.265 8.949 -4.868 1.00 86.31 111 LEU A N 1
ATOM 905 C CA . LEU A 1 111 ? 5.751 10.207 -5.439 1.00 86.31 111 LEU A CA 1
ATOM 906 C C . LEU A 1 111 ? 7.246 10.178 -5.789 1.00 86.31 111 LEU A C 1
ATOM 908 O O . LEU A 1 111 ? 7.659 10.845 -6.731 1.00 86.31 111 LEU A O 1
ATOM 912 N N . MET A 1 112 ? 8.057 9.419 -5.047 1.00 84.00 112 MET A N 1
ATOM 913 C CA . MET A 1 112 ? 9.493 9.270 -5.321 1.00 84.00 112 MET A CA 1
ATOM 914 C C . MET A 1 112 ? 9.781 8.280 -6.453 1.00 84.00 112 MET A C 1
ATOM 916 O O . MET A 1 112 ? 10.766 8.423 -7.171 1.00 84.00 112 MET A O 1
ATOM 920 N N . VAL A 1 113 ? 8.947 7.250 -6.589 1.00 80.31 113 VAL A N 1
ATOM 921 C CA . VAL A 1 113 ? 9.180 6.128 -7.506 1.00 80.31 113 VAL A CA 1
ATOM 922 C C . VAL A 1 113 ? 8.569 6.373 -8.879 1.00 80.31 113 VAL A C 1
ATOM 924 O O . VAL A 1 113 ? 9.124 5.925 -9.881 1.00 80.31 113 VAL A O 1
ATOM 927 N N . VAL A 1 114 ? 7.431 7.067 -8.936 1.00 79.25 114 VAL A N 1
ATOM 928 C CA . VAL A 1 114 ? 6.722 7.343 -10.184 1.00 79.25 114 VAL A CA 1
ATOM 929 C C . VAL A 1 114 ? 6.961 8.799 -10.587 1.00 79.25 114 VAL A C 1
ATOM 931 O O . VAL A 1 114 ? 6.458 9.703 -9.918 1.00 79.25 114 VAL A O 1
ATOM 934 N N . PRO A 1 115 ? 7.699 9.060 -11.683 1.00 74.19 115 PRO A N 1
ATOM 935 C CA . PRO A 1 115 ? 7.853 10.409 -12.211 1.00 74.19 115 PRO A CA 1
ATOM 936 C C . PRO A 1 115 ? 6.483 11.029 -12.497 1.00 74.19 115 PRO A C 1
ATOM 938 O O . PRO A 1 115 ? 5.598 10.349 -13.016 1.00 74.19 115 PRO A O 1
ATOM 941 N N . ALA A 1 116 ? 6.313 12.327 -12.237 1.00 67.69 116 ALA A N 1
ATOM 942 C CA . ALA A 1 116 ? 5.022 13.008 -12.398 1.00 67.69 116 ALA A CA 1
ATOM 943 C C . ALA A 1 116 ? 4.406 12.856 -13.808 1.00 67.69 116 ALA A C 1
ATOM 945 O O . ALA A 1 116 ? 3.187 12.810 -13.942 1.00 67.69 116 ALA A O 1
ATOM 946 N N . GLY A 1 117 ? 5.236 12.724 -14.851 1.00 67.81 117 GLY A N 1
ATOM 947 C CA . GLY A 1 117 ? 4.799 12.494 -16.237 1.00 67.81 117 GLY A CA 1
ATOM 948 C C . GLY A 1 117 ? 4.503 11.033 -16.607 1.00 67.81 117 GLY A C 1
ATOM 949 O O . GLY A 1 117 ? 4.139 10.769 -17.747 1.00 67.81 117 GLY A O 1
ATOM 950 N N . ALA A 1 118 ? 4.675 10.091 -15.678 1.00 78.31 118 ALA A N 1
ATOM 951 C CA . ALA A 1 118 ? 4.487 8.652 -15.884 1.00 78.31 118 ALA A CA 1
ATOM 952 C C . ALA A 1 118 ? 3.438 8.042 -14.933 1.00 78.31 118 ALA A C 1
ATOM 954 O O . ALA A 1 118 ? 3.331 6.815 -14.837 1.00 78.31 118 ALA A O 1
ATOM 955 N N . LEU A 1 119 ? 2.676 8.888 -14.224 1.00 81.50 119 LEU A N 1
ATOM 956 C CA . LEU A 1 119 ? 1.584 8.472 -13.347 1.00 81.50 119 LEU A CA 1
ATOM 957 C C . LEU A 1 119 ? 0.452 7.852 -14.168 1.00 81.50 119 LEU A C 1
ATOM 959 O O . LEU A 1 119 ? -0.146 8.503 -15.022 1.00 81.50 119 LEU A O 1
ATOM 963 N N . GLN A 1 120 ? 0.131 6.598 -13.862 1.00 87.50 120 GLN A N 1
ATOM 964 C CA . GLN A 1 120 ? -1.027 5.906 -14.424 1.00 87.50 120 GLN A CA 1
ATOM 965 C C . GLN A 1 120 ? -2.216 5.927 -13.463 1.00 87.50 120 GLN A C 1
ATOM 967 O O . GLN A 1 120 ? -2.064 6.187 -12.264 1.00 87.50 120 GLN A O 1
ATOM 972 N N . ILE A 1 121 ? -3.408 5.607 -13.977 1.00 84.62 121 ILE A N 1
ATOM 973 C CA . ILE A 1 121 ? -4.668 5.631 -13.214 1.00 84.62 121 ILE A CA 1
ATOM 974 C C . ILE A 1 121 ? -4.584 4.840 -11.895 1.00 84.62 121 ILE A C 1
ATOM 976 O O . ILE A 1 121 ? -5.135 5.279 -10.886 1.00 84.62 121 ILE A O 1
ATOM 980 N N . GLY A 1 122 ? -3.845 3.720 -11.870 1.00 85.69 122 GLY A N 1
ATOM 981 C CA . GLY A 1 122 ? -3.640 2.910 -10.670 1.00 85.69 122 GLY A CA 1
ATOM 982 C C . GLY A 1 122 ? -2.912 3.682 -9.572 1.00 85.69 122 GLY A C 1
ATOM 983 O O . GLY A 1 122 ? -3.396 3.744 -8.445 1.00 85.69 122 GLY A O 1
ATOM 984 N N . SER A 1 123 ? -1.805 4.348 -9.914 1.00 86.81 123 SER A N 1
ATOM 985 C CA . SER A 1 123 ? -1.020 5.157 -8.969 1.00 86.81 123 SER A CA 1
ATOM 986 C C . SER A 1 123 ? -1.805 6.348 -8.410 1.00 86.81 123 SER A C 1
ATOM 988 O O . SER A 1 123 ? -1.780 6.595 -7.204 1.00 86.81 123 SER A O 1
ATOM 990 N N . VAL A 1 124 ? -2.580 7.034 -9.254 1.00 89.88 124 VAL A N 1
ATOM 991 C CA . VAL A 1 124 ? -3.415 8.174 -8.847 1.00 89.88 124 VAL A CA 1
ATOM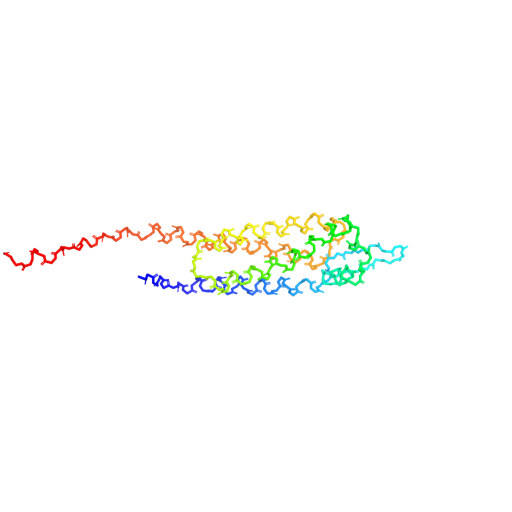 992 C C . VAL A 1 124 ? -4.524 7.735 -7.892 1.00 89.88 124 VAL A C 1
ATOM 994 O O . VAL A 1 124 ? -4.703 8.337 -6.831 1.00 89.88 124 VAL A O 1
ATOM 997 N N . LEU A 1 125 ? -5.243 6.657 -8.225 1.00 91.06 125 LEU A N 1
ATOM 998 C CA . LEU A 1 125 ? -6.274 6.092 -7.350 1.00 91.06 125 LEU A CA 1
ATOM 999 C C . LEU A 1 125 ? -5.683 5.621 -6.018 1.00 91.06 125 LEU A C 1
ATOM 1001 O O . LEU A 1 125 ? -6.277 5.842 -4.964 1.00 91.06 125 LEU A O 1
ATOM 1005 N N . GLN A 1 126 ? -4.494 5.027 -6.053 1.00 89.94 126 GLN A N 1
ATOM 1006 C CA . GLN A 1 126 ? -3.793 4.541 -4.872 1.00 89.94 126 GLN A CA 1
ATOM 1007 C C . GLN A 1 126 ? -3.399 5.695 -3.935 1.00 89.94 126 GLN A C 1
ATOM 1009 O O . GLN A 1 126 ? -3.654 5.614 -2.730 1.00 89.94 126 GLN A O 1
ATOM 1014 N N . ILE A 1 127 ? -2.889 6.814 -4.467 1.00 90.62 127 ILE A N 1
ATOM 1015 C CA . ILE A 1 127 ? -2.640 8.042 -3.690 1.00 90.62 127 ILE A CA 1
ATOM 1016 C C . ILE A 1 127 ? -3.945 8.576 -3.083 1.00 90.62 127 ILE A C 1
ATOM 1018 O O . ILE A 1 127 ? -4.002 8.828 -1.877 1.00 90.62 127 ILE A O 1
ATOM 1022 N N . LEU A 1 128 ? -5.006 8.706 -3.888 1.00 92.75 128 LEU A N 1
ATOM 1023 C CA . LEU A 1 128 ? -6.303 9.220 -3.435 1.00 92.75 128 LEU A CA 1
ATOM 1024 C C . LEU A 1 128 ? -6.845 8.406 -2.251 1.00 92.75 128 LEU A C 1
ATOM 1026 O O . LEU A 1 128 ? -7.275 8.956 -1.237 1.00 92.75 128 LEU A O 1
ATOM 1030 N N . LEU A 1 129 ? -6.781 7.081 -2.346 1.00 92.75 129 LEU A N 1
ATOM 1031 C CA . LEU A 1 129 ? -7.252 6.184 -1.297 1.00 92.75 129 LEU A CA 1
ATOM 1032 C C . LEU A 1 129 ? -6.381 6.239 -0.036 1.00 92.75 129 LEU A C 1
ATOM 1034 O O . LEU A 1 129 ? -6.920 6.132 1.066 1.00 92.75 129 LEU A O 1
ATOM 1038 N N . TYR A 1 130 ? -5.066 6.459 -0.150 1.00 92.19 130 TYR A N 1
ATOM 1039 C CA . TYR A 1 130 ? -4.210 6.688 1.022 1.00 92.19 130 TYR A CA 1
ATOM 1040 C C . TYR A 1 130 ? -4.526 8.014 1.728 1.00 92.19 130 TYR A C 1
ATOM 1042 O O . TYR A 1 130 ? -4.500 8.073 2.963 1.00 92.19 130 TYR A O 1
ATOM 1050 N N . ILE A 1 131 ? -4.907 9.057 0.985 1.00 90.75 131 ILE A N 1
ATOM 1051 C CA . ILE A 1 131 ? -5.402 10.315 1.566 1.00 90.75 131 ILE A CA 1
ATOM 1052 C C . ILE A 1 131 ? -6.705 10.060 2.337 1.00 90.75 131 ILE A C 1
ATOM 1054 O O . ILE A 1 131 ? -6.827 10.453 3.500 1.00 90.75 131 ILE A O 1
ATOM 1058 N N . VAL A 1 132 ? -7.653 9.328 1.741 1.00 91.31 132 VAL A N 1
ATOM 1059 C CA . VAL A 1 132 ? -8.916 8.954 2.404 1.00 91.31 132 VAL A CA 1
ATOM 1060 C C . VAL A 1 132 ? -8.663 8.119 3.664 1.00 91.31 132 VAL A C 1
ATOM 1062 O O . VAL A 1 132 ? -9.258 8.389 4.709 1.00 91.31 132 VAL A O 1
ATOM 1065 N N . LEU A 1 133 ? -7.751 7.142 3.615 1.00 90.19 133 LEU A N 1
ATOM 1066 C CA . LEU A 1 133 ? -7.361 6.350 4.786 1.00 90.19 133 LEU A CA 1
ATOM 1067 C C . LEU A 1 133 ? -6.794 7.226 5.907 1.00 90.19 133 LEU A C 1
ATOM 1069 O O . LEU A 1 133 ? -7.133 7.026 7.073 1.00 90.19 133 LEU A O 1
ATOM 1073 N N . THR A 1 134 ? -5.979 8.223 5.564 1.00 89.00 134 THR A N 1
ATOM 1074 C CA . THR A 1 134 ? -5.405 9.171 6.530 1.00 89.00 134 THR A CA 1
ATOM 1075 C C . THR A 1 134 ? -6.491 10.014 7.199 1.00 89.00 134 THR A C 1
ATOM 1077 O O . THR A 1 134 ? -6.494 10.171 8.426 1.00 89.00 134 THR A O 1
ATOM 1080 N N . PHE A 1 135 ? -7.469 10.492 6.425 1.00 88.06 135 PHE A N 1
ATOM 1081 C CA . PHE A 1 135 ? -8.626 11.206 6.964 1.00 88.06 135 PHE A CA 1
ATOM 1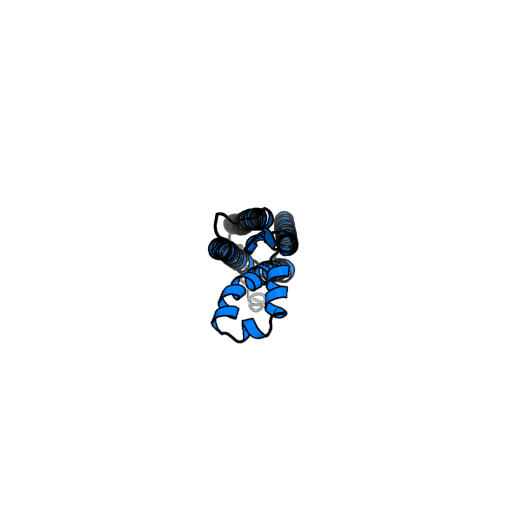082 C C . PHE A 1 135 ? -9.450 10.321 7.907 1.00 88.06 135 PHE A C 1
ATOM 1084 O O . PHE A 1 135 ? -9.747 10.718 9.035 1.00 88.06 135 PHE A O 1
ATOM 1091 N N . LEU A 1 136 ? -9.758 9.087 7.497 1.00 86.38 136 LEU A N 1
ATOM 1092 C CA . LEU A 1 136 ? -10.501 8.131 8.320 1.00 86.38 136 LEU A CA 1
ATOM 1093 C C . LEU A 1 136 ? -9.751 7.776 9.613 1.00 86.38 136 LEU A C 1
ATOM 1095 O O . LEU A 1 136 ? -10.372 7.670 10.676 1.00 86.38 136 LEU A O 1
ATOM 1099 N N . ALA A 1 137 ? -8.427 7.608 9.550 1.00 84.62 137 ALA A N 1
ATOM 1100 C CA . ALA A 1 137 ? -7.595 7.310 10.715 1.00 84.62 137 ALA A CA 1
ATOM 1101 C C . ALA A 1 137 ? -7.618 8.472 11.717 1.00 84.62 137 ALA A C 1
ATOM 1103 O O . ALA A 1 137 ? -7.815 8.252 12.918 1.00 84.62 137 ALA A O 1
ATOM 1104 N N . THR A 1 138 ? -7.532 9.703 11.212 1.00 84.50 138 THR A N 1
ATOM 1105 C CA . THR A 1 138 ? -7.594 10.939 12.003 1.00 84.50 138 THR A CA 1
ATOM 1106 C C . THR A 1 138 ? -8.974 11.157 12.618 1.00 84.50 138 THR A C 1
ATOM 1108 O O . THR A 1 138 ? -9.083 11.363 13.827 1.00 84.50 138 THR A O 1
ATOM 1111 N N . ALA A 1 139 ? -10.049 11.002 11.841 1.00 81.75 139 ALA A N 1
ATOM 1112 C CA . ALA A 1 139 ? -11.421 11.057 12.344 1.00 81.75 139 ALA A CA 1
ATOM 1113 C C . ALA A 1 139 ? -11.653 10.007 13.447 1.00 81.75 139 ALA A C 1
ATOM 1115 O O . ALA A 1 139 ? -12.256 10.292 14.485 1.00 81.75 139 ALA A O 1
ATOM 1116 N N . GLY A 1 140 ? -11.104 8.801 13.268 1.00 76.44 140 GLY A N 1
ATOM 1117 C CA . GLY A 1 140 ? -11.113 7.742 14.273 1.00 76.44 140 GLY A CA 1
ATOM 1118 C C . GLY A 1 140 ? -10.393 8.107 15.578 1.00 76.44 140 GLY A C 1
ATOM 1119 O O . GLY A 1 140 ? -10.789 7.601 16.632 1.00 76.44 140 GLY A O 1
ATOM 1120 N N . MET A 1 141 ? -9.367 8.966 15.530 1.00 75.56 141 MET A N 1
ATOM 1121 C CA . MET A 1 141 ? -8.687 9.516 16.712 1.00 75.56 141 MET A CA 1
ATOM 1122 C C . MET A 1 141 ? -9.506 10.635 17.369 1.00 75.56 141 MET A C 1
ATOM 1124 O O . MET A 1 141 ? -9.736 10.588 18.578 1.00 75.56 141 MET A O 1
ATOM 1128 N N . LEU A 1 142 ? -10.030 11.584 16.587 1.00 76.81 142 LEU A N 1
ATOM 1129 C CA . LEU A 1 142 ? -10.833 12.712 17.084 1.00 76.81 142 LEU A CA 1
ATOM 1130 C C . LEU A 1 142 ? -12.110 12.259 17.803 1.00 76.81 142 LEU A C 1
ATOM 1132 O O . LEU A 1 142 ? -12.394 12.705 18.913 1.00 76.81 142 LEU A O 1
ATOM 1136 N N . MET A 1 143 ? -12.831 11.280 17.245 1.00 71.94 143 MET A N 1
ATOM 1137 C CA . MET A 1 143 ? -14.008 10.685 17.898 1.00 71.94 143 MET A CA 1
ATOM 1138 C C . MET A 1 143 ? -13.701 10.053 19.264 1.00 71.94 143 MET A C 1
ATOM 1140 O O . MET A 1 143 ? -14.610 9.811 20.058 1.00 71.94 143 MET A O 1
ATOM 1144 N N . ARG A 1 144 ? -12.439 9.721 19.548 1.00 67.00 144 ARG A N 1
ATOM 1145 C CA . ARG A 1 144 ? -12.034 9.204 20.861 1.00 67.00 144 ARG A CA 1
ATOM 1146 C C . ARG A 1 144 ? -11.661 10.314 21.816 1.00 67.00 144 ARG A C 1
ATOM 1148 O O . ARG A 1 144 ? -12.070 10.236 22.965 1.00 67.00 144 ARG A O 1
ATOM 1155 N N . LEU A 1 145 ? -10.928 11.317 21.339 1.00 69.81 145 LEU A N 1
ATOM 1156 C CA . LEU A 1 145 ? -10.605 12.502 22.130 1.00 69.81 145 LEU A CA 1
ATOM 1157 C C . LEU A 1 145 ? -11.883 13.145 22.680 1.00 69.81 145 LEU A C 1
ATOM 1159 O O . LEU A 1 145 ? -11.953 13.415 23.874 1.00 69.81 145 LEU A O 1
ATOM 1163 N N . ASN A 1 146 ? -12.924 13.265 21.853 1.00 72.88 146 ASN A N 1
ATOM 1164 C CA . ASN A 1 146 ? -14.213 13.801 22.294 1.00 72.88 146 ASN A CA 1
ATOM 1165 C C . ASN A 1 146 ? -14.918 12.874 23.298 1.00 72.88 146 ASN A C 1
ATOM 1167 O O . ASN A 1 146 ? -15.340 13.331 24.352 1.00 72.88 146 ASN A O 1
ATOM 1171 N N . LYS A 1 147 ? -14.955 11.554 23.053 1.00 65.50 147 LYS A N 1
ATOM 1172 C CA . LYS A 1 147 ? -15.579 10.601 23.993 1.00 65.50 147 LYS A CA 1
ATOM 1173 C C . LYS A 1 147 ? -14.869 10.542 25.354 1.00 65.50 147 LYS A C 1
ATOM 1175 O 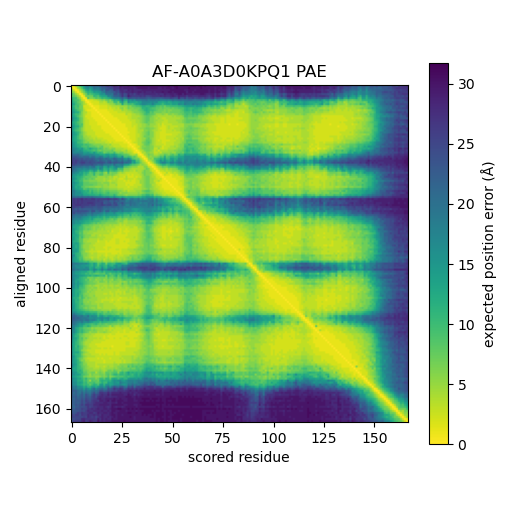O . LYS A 1 147 ? -15.528 10.355 26.366 1.00 65.50 147 LYS A O 1
ATOM 1180 N N . ASN A 1 148 ? -13.543 10.675 25.379 1.00 61.22 148 ASN A N 1
ATOM 1181 C CA . ASN A 1 148 ? -12.775 10.708 26.625 1.00 61.22 148 ASN A CA 1
ATOM 1182 C C . ASN A 1 148 ? -12.955 12.033 27.384 1.00 61.22 148 ASN A C 1
ATOM 1184 O O . ASN A 1 148 ? -12.755 12.050 28.589 1.00 61.22 148 ASN A O 1
ATOM 1188 N N . ARG A 1 149 ? -13.320 13.128 26.699 1.00 60.34 149 ARG A N 1
ATOM 1189 C CA . ARG A 1 149 ? -13.674 14.409 27.335 1.00 60.34 149 ARG A CA 1
ATOM 1190 C C . ARG A 1 149 ? -15.086 14.414 27.925 1.00 60.34 149 ARG A C 1
ATOM 1192 O O . ARG A 1 149 ? -15.325 15.129 28.887 1.00 60.34 149 ARG A O 1
ATOM 1199 N N . GLU A 1 150 ? -16.008 13.651 27.341 1.00 59.50 150 GLU A N 1
ATOM 1200 C CA . GLU A 1 150 ? -17.414 13.582 27.774 1.00 59.50 150 GLU A CA 1
ATOM 1201 C C . GLU A 1 150 ? -17.664 12.603 28.932 1.00 59.50 150 GLU A C 1
ATOM 1203 O O . GLU A 1 150 ? -18.694 12.701 29.596 1.00 59.50 150 GLU A O 1
ATOM 1208 N N . GLU A 1 151 ? -16.762 11.652 29.193 1.00 55.97 151 GLU A N 1
ATOM 1209 C CA . GLU A 1 151 ? -16.858 10.788 30.374 1.00 55.97 151 GLU A CA 1
ATOM 1210 C C . GLU A 1 151 ? -16.229 11.515 31.577 1.00 55.97 151 GLU A C 1
ATOM 1212 O O . GLU A 1 151 ? -15.000 11.594 31.635 1.00 55.97 151 GLU A O 1
ATOM 1217 N N . PRO A 1 152 ? -17.012 12.040 32.548 1.00 48.47 152 PRO A N 1
ATOM 1218 C CA . PRO A 1 152 ? -16.429 12.466 33.815 1.00 48.47 152 PRO A CA 1
ATOM 1219 C C . PRO A 1 152 ? -15.700 11.267 34.426 1.00 48.47 152 PRO A C 1
ATOM 1221 O O . PRO A 1 152 ? -16.208 10.139 34.349 1.00 48.47 152 PRO A O 1
ATOM 1224 N N . GLU A 1 153 ? -14.518 11.496 35.009 1.00 53.78 153 GLU A N 1
ATOM 1225 C CA . GLU A 1 153 ? -13.810 10.484 35.794 1.00 53.78 153 GLU A CA 1
ATOM 1226 C C . GLU A 1 153 ? -14.822 9.822 36.729 1.00 53.78 153 GLU A C 1
ATOM 1228 O O . GLU A 1 153 ? -15.367 10.454 37.637 1.00 53.78 153 GLU A O 1
ATOM 1233 N N . LYS A 1 154 ? -15.145 8.548 36.479 1.00 50.97 154 LYS A N 1
ATOM 1234 C CA . LYS A 1 154 ? -15.932 7.790 37.446 1.00 50.97 154 LYS A CA 1
ATOM 1235 C C . LYS A 1 154 ? -15.121 7.818 38.737 1.00 50.97 154 LYS A C 1
ATOM 1237 O O . LYS A 1 154 ? -13.975 7.367 38.681 1.00 50.97 154 LYS A O 1
ATOM 1242 N N . PRO A 1 155 ? -15.679 8.295 39.865 1.00 45.81 155 PRO A N 1
ATOM 1243 C CA . PRO A 1 155 ? -14.952 8.264 41.119 1.00 45.81 155 PRO A CA 1
ATOM 1244 C C . PRO A 1 155 ? -14.516 6.822 41.347 1.00 45.81 155 PRO A C 1
ATOM 1246 O O . PRO A 1 155 ? -15.339 5.898 41.261 1.00 45.81 155 PRO A O 1
ATOM 1249 N N . GLU A 1 156 ? -13.212 6.620 41.554 1.00 49.88 156 GLU A N 1
ATOM 1250 C CA . GLU A 1 156 ? -12.689 5.340 42.001 1.00 49.88 156 GLU A CA 1
ATOM 1251 C C . GLU A 1 156 ? -13.544 4.912 43.187 1.00 49.88 156 GLU A C 1
ATOM 1253 O O . GLU A 1 156 ? -13.567 5.568 44.232 1.00 49.88 156 GLU A O 1
ATOM 1258 N N . LYS A 1 157 ? -14.297 3.819 43.028 1.00 49.91 157 LYS A N 1
ATOM 1259 C CA . LYS A 1 157 ? -14.902 3.165 44.180 1.00 49.91 157 LYS A CA 1
ATOM 1260 C C . LYS A 1 157 ? -13.733 2.679 45.024 1.00 49.91 157 LYS A C 1
ATOM 1262 O O . LYS A 1 157 ? -13.195 1.606 44.743 1.00 49.91 157 LYS A O 1
ATOM 1267 N N . LYS A 1 158 ? -13.327 3.482 46.016 1.00 46.03 158 LYS A N 1
ATOM 1268 C CA . LYS A 1 158 ? -12.424 3.061 47.084 1.00 46.03 158 LYS A CA 1
ATOM 1269 C C . LYS A 1 158 ? -12.958 1.722 47.575 1.00 46.03 158 LYS A C 1
ATOM 1271 O O . LYS A 1 158 ? -14.087 1.630 48.057 1.00 46.03 158 LYS A O 1
ATOM 1276 N N . LYS A 1 159 ? -12.190 0.657 47.348 1.00 48.72 159 LYS A N 1
ATOM 1277 C CA . LYS A 1 159 ? -12.483 -0.641 47.944 1.00 48.72 159 LYS A CA 1
ATOM 1278 C C . LYS A 1 159 ? -12.261 -0.453 49.436 1.00 48.72 159 LYS A C 1
ATOM 1280 O O . LYS A 1 159 ? -11.114 -0.408 49.861 1.00 48.72 159 LYS A O 1
ATOM 1285 N N . ILE A 1 160 ? -13.340 -0.292 50.194 1.00 58.38 160 ILE A N 1
ATOM 1286 C CA . ILE A 1 160 ? -13.280 -0.364 51.652 1.00 58.38 160 ILE A CA 1
ATOM 1287 C C . ILE A 1 160 ? -12.718 -1.761 51.981 1.00 58.38 160 ILE A C 1
ATOM 1289 O O . ILE A 1 160 ? -13.284 -2.758 51.501 1.00 58.38 160 ILE A O 1
ATOM 1293 N N . PRO A 1 161 ? -11.571 -1.865 52.677 1.00 55.06 161 PRO A N 1
ATOM 1294 C CA . PRO A 1 161 ? -11.026 -3.142 53.119 1.00 55.06 161 PRO A CA 1
ATOM 1295 C C . PRO A 1 161 ? -12.061 -3.885 53.966 1.00 55.06 161 PRO A C 1
ATOM 1297 O O . PRO A 1 161 ? -12.855 -3.279 54.679 1.00 55.06 161 PRO A O 1
ATOM 1300 N N . LYS A 1 162 ? -12.088 -5.217 53.872 1.00 55.69 162 LYS A N 1
ATOM 1301 C CA . LYS A 1 162 ? -13.106 -6.045 54.542 1.00 55.69 162 LYS A CA 1
ATOM 1302 C C . LYS A 1 162 ? -13.097 -5.946 56.078 1.00 55.69 162 LYS A C 1
ATOM 1304 O O . LYS A 1 162 ? -14.055 -6.417 56.673 1.00 55.69 162 LYS A O 1
ATOM 1309 N N . GLU A 1 163 ? -12.080 -5.337 56.680 1.00 57.97 163 GLU A N 1
ATOM 1310 C CA . GLU A 1 163 ? -11.913 -5.204 58.135 1.00 57.97 163 GLU A CA 1
ATOM 1311 C C . GLU A 1 163 ? -12.791 -4.116 58.773 1.00 57.97 163 GLU A C 1
ATOM 1313 O O . GLU A 1 163 ? -12.968 -4.116 59.981 1.00 57.97 163 GLU A O 1
ATOM 1318 N N . GLU A 1 164 ? -13.416 -3.234 57.990 1.00 55.84 164 GLU A N 1
ATOM 1319 C CA . GLU A 1 164 ? -14.256 -2.143 58.519 1.00 55.84 164 GLU A CA 1
ATOM 1320 C C . GLU A 1 164 ? -15.760 -2.494 58.553 1.00 55.84 164 GLU A C 1
ATOM 1322 O O . GLU A 1 164 ? -16.616 -1.623 58.676 1.00 55.84 164 GLU A O 1
ATOM 1327 N N . ARG A 1 165 ? -16.108 -3.780 58.383 1.00 55.38 165 ARG A N 1
ATOM 1328 C CA . ARG A 1 165 ? -17.500 -4.276 58.412 1.00 55.38 165 ARG A CA 1
ATOM 1329 C C . ARG A 1 165 ? -17.918 -4.944 59.721 1.00 55.38 165 ARG A C 1
ATOM 1331 O O . ARG A 1 165 ? -19.076 -5.334 59.832 1.00 55.38 165 ARG A O 1
ATOM 1338 N N . GLU A 1 166 ? -17.008 -5.064 60.678 1.00 48.84 166 GLU A N 1
ATOM 1339 C CA . GLU A 1 166 ? -17.266 -5.691 61.974 1.00 48.84 166 GLU A CA 1
ATOM 1340 C C . GLU A 1 166 ? -16.697 -4.836 63.112 1.00 48.84 166 GLU A C 1
ATOM 1342 O O . GLU A 1 166 ? -15.763 -5.268 63.767 1.00 48.84 166 GLU A O 1
ATOM 1347 N N . TYR A 1 167 ? -17.245 -3.634 63.332 1.00 44.53 167 TYR A N 1
ATOM 1348 C CA . TYR A 1 167 ? -17.313 -2.962 64.641 1.00 44.53 167 TYR A CA 1
ATOM 1349 C C . TYR A 1 167 ? -18.514 -2.013 64.672 1.00 44.53 167 TYR A C 1
ATOM 1351 O O . TYR A 1 167 ? -18.702 -1.271 63.681 1.00 44.53 167 TYR A O 1
#

Nearest PDB structures (foldseek):
  1yo7-assembly2_B  TM=5.094E-01  e=8.717E-01  Escherichia coli
  8ves-assembly1_E  TM=4.995E-01  e=7.204E+00  Escherichia coli
  3ay5-assembly1_A  TM=3.260E-01  e=7.204E+00  Homo sapiens

Radius of gyration: 23.14 Å; Cα contacts (8 Å, |Δi|>4): 150; chains: 1; bounding box: 45×28×94 Å

Sequence (167 aa):
MNKLFENKQRKRIRLVMCFIYLFQIFLCTAPFVMLSNNTKLKDESVFSIIYKVMSNLDGINSAGGFVTYLPYFFLVIIPVAGFFFCALDKERNLKNIFSVIFNFLAIMIILMVVPAGALQIGSVLQILLYIVLTFLATAGMLMRLNKNREEPEKPEKKKIPKEEREY

pLDDT: mean 74.85, std 14.73, range [33.09, 92.75]

Secondary structure (DSSP, 8-state):
-------HHHHHHHHHHHHHHHHHHHHTTSEEEEEEETTEEEEEEHHHHHHHHHH-HHHHTSHHHHHHHHHHHHHHHHHHHHHHHHHH---HHHHHHHHHHHHHHHHHHHHHHS-GGGB-HHHHHHHHHHHHHHHHHHHHHHHHHHHHHHS----------GGGG--

Mean predicted aligned error: 11.63 Å